Protein AF-A0A0U2W7B1-F1 (afdb_monomer_lite)

InterPro domains:
  IPR001107 Band 7 domain [PF01145] (30-100)

Structure (mmCIF, N/CA/C/O backbone):
data_AF-A0A0U2W7B1-F1
#
_entry.id   AF-A0A0U2W7B1-F1
#
loop_
_atom_site.group_PDB
_atom_site.id
_atom_site.type_symbol
_atom_site.label_atom_id
_atom_site.label_alt_id
_atom_site.label_comp_id
_atom_site.label_asym_id
_atom_site.label_entity_id
_atom_site.label_seq_id
_atom_site.pdbx_PDB_ins_code
_atom_site.Cartn_x
_atom_site.Cartn_y
_atom_site.Cartn_z
_atom_site.occupancy
_atom_site.B_iso_or_equiv
_atom_site.auth_seq_id
_atom_site.auth_comp_id
_atom_site.auth_asym_id
_atom_site.auth_atom_id
_atom_site.pdbx_PDB_model_num
ATOM 1 N N . MET A 1 1 ? 18.448 10.849 -42.638 1.00 59.66 1 MET A N 1
ATOM 2 C CA . MET A 1 1 ? 18.099 9.485 -42.186 1.00 59.66 1 MET A CA 1
ATOM 3 C C . MET A 1 1 ? 18.823 9.097 -40.895 1.00 59.66 1 MET A C 1
ATOM 5 O O . MET A 1 1 ? 18.160 8.634 -39.989 1.00 59.66 1 MET A O 1
ATOM 9 N N . VAL A 1 2 ? 20.130 9.359 -40.741 1.00 65.62 2 VAL A N 1
ATOM 10 C CA . VAL A 1 2 ? 20.890 9.006 -39.515 1.00 65.62 2 VAL A CA 1
ATOM 11 C C . VAL A 1 2 ? 20.566 9.834 -38.258 1.00 65.62 2 VAL A C 1
ATOM 13 O O . VAL A 1 2 ? 20.541 9.284 -37.163 1.00 65.62 2 VAL A O 1
ATOM 16 N N . LEU A 1 3 ? 20.277 11.137 -38.383 1.00 65.31 3 LEU A N 1
ATOM 17 C CA . LEU A 1 3 ? 20.032 12.002 -37.214 1.00 65.31 3 LEU A CA 1
ATOM 18 C C . LEU A 1 3 ? 18.723 11.656 -36.477 1.00 65.31 3 LEU A C 1
ATOM 20 O O . LEU A 1 3 ? 18.662 11.713 -35.254 1.00 65.31 3 LEU A O 1
ATOM 24 N N . THR A 1 4 ? 17.690 11.255 -37.222 1.00 75.50 4 THR A N 1
ATOM 25 C CA . THR A 1 4 ? 16.402 10.803 -36.678 1.00 75.50 4 THR A CA 1
ATOM 26 C C . THR A 1 4 ? 16.535 9.486 -35.919 1.00 75.50 4 THR A C 1
ATOM 28 O O . THR A 1 4 ? 15.951 9.348 -34.849 1.00 75.50 4 THR A O 1
ATOM 31 N N . GLU A 1 5 ? 17.343 8.541 -36.405 1.00 73.62 5 GLU A N 1
ATOM 32 C CA . GLU A 1 5 ? 17.581 7.265 -35.710 1.00 73.62 5 GLU A CA 1
ATOM 33 C C . GLU A 1 5 ? 18.376 7.465 -34.413 1.00 73.62 5 GLU A C 1
ATOM 35 O O . GLU A 1 5 ? 18.030 6.895 -33.378 1.00 73.62 5 GLU A O 1
ATOM 40 N N . LEU A 1 6 ? 19.374 8.359 -34.439 1.00 76.25 6 LEU A N 1
ATOM 41 C CA . LEU A 1 6 ? 20.191 8.694 -33.271 1.00 76.25 6 LEU A CA 1
ATOM 42 C C . LEU A 1 6 ? 19.371 9.341 -32.139 1.00 76.25 6 LEU A C 1
ATOM 44 O O . LEU A 1 6 ? 19.706 9.165 -30.972 1.00 76.25 6 LEU A O 1
ATOM 48 N N . LEU A 1 7 ? 18.296 10.069 -32.469 1.00 80.94 7 LEU A N 1
ATOM 49 C CA . LEU A 1 7 ? 17.397 10.689 -31.488 1.00 80.94 7 LEU A CA 1
ATOM 50 C C . LEU A 1 7 ? 16.265 9.749 -31.036 1.00 80.94 7 LEU A C 1
ATOM 52 O O . LEU A 1 7 ? 15.791 9.844 -29.906 1.00 80.94 7 LEU A O 1
ATOM 56 N N . THR A 1 8 ? 15.838 8.822 -31.896 1.00 85.81 8 THR A N 1
ATOM 57 C CA . THR A 1 8 ? 14.710 7.917 -31.615 1.00 85.81 8 THR A CA 1
ATOM 58 C C . THR A 1 8 ? 15.065 6.872 -30.556 1.00 85.81 8 THR A C 1
ATOM 60 O O . THR A 1 8 ? 14.282 6.639 -29.637 1.00 85.81 8 THR A O 1
ATOM 63 N N . ILE A 1 9 ? 16.263 6.282 -30.630 1.00 87.44 9 ILE A N 1
ATOM 64 C CA . ILE A 1 9 ? 16.735 5.282 -29.658 1.00 87.44 9 ILE A CA 1
ATOM 65 C C . ILE A 1 9 ? 16.742 5.826 -28.214 1.00 87.44 9 ILE A C 1
ATOM 67 O O . ILE A 1 9 ? 16.115 5.200 -27.355 1.00 87.44 9 ILE A O 1
ATOM 71 N N . PRO A 1 10 ? 17.372 6.976 -27.896 1.00 89.81 10 PRO A N 1
ATOM 72 C CA . PRO A 1 10 ? 17.370 7.496 -26.530 1.00 89.81 10 PRO A CA 1
ATOM 73 C C . PRO A 1 10 ? 15.970 7.902 -26.062 1.00 89.81 10 PRO A C 1
ATOM 75 O 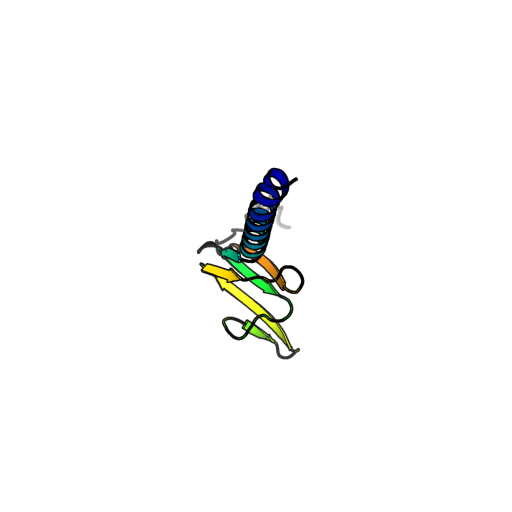O . PRO A 1 10 ? 15.648 7.689 -24.897 1.00 89.81 10 PRO A O 1
ATOM 78 N N . ILE A 1 11 ? 15.107 8.410 -26.950 1.00 92.50 11 ILE A N 1
ATOM 79 C CA . ILE A 1 11 ? 13.708 8.719 -26.612 1.00 92.50 11 ILE A CA 1
ATOM 80 C C . ILE A 1 11 ? 12.953 7.457 -26.181 1.00 92.50 11 ILE A C 1
ATOM 82 O O . ILE A 1 11 ? 12.261 7.479 -25.163 1.00 92.50 11 ILE A O 1
ATOM 86 N N . ILE A 1 12 ? 13.112 6.347 -26.907 1.00 92.56 12 ILE A N 1
ATOM 87 C CA . ILE A 1 12 ? 12.489 5.067 -26.547 1.00 92.56 12 ILE A CA 1
ATOM 88 C C . ILE A 1 12 ? 13.020 4.578 -25.198 1.00 92.56 12 ILE A C 1
ATOM 90 O O . ILE A 1 12 ? 12.232 4.191 -24.338 1.00 92.56 12 ILE A O 1
ATOM 94 N N . VAL A 1 13 ? 14.335 4.637 -24.977 1.00 93.12 13 VAL A N 1
ATOM 95 C CA . VAL A 1 13 ? 14.952 4.212 -23.710 1.00 93.12 13 VAL A CA 1
ATOM 96 C C . VAL A 1 13 ? 14.419 5.031 -22.533 1.00 93.12 13 VAL A C 1
ATOM 98 O O . VAL A 1 13 ? 14.024 4.459 -21.517 1.00 93.12 13 VAL A O 1
ATOM 101 N N . VAL A 1 14 ? 14.340 6.355 -22.676 1.00 94.38 14 VAL A N 1
ATOM 102 C CA . VAL A 1 14 ? 13.756 7.233 -21.652 1.00 94.38 14 VAL A CA 1
ATOM 103 C C . VAL A 1 14 ? 12.284 6.886 -21.421 1.00 94.38 14 VAL A C 1
ATOM 105 O O . VAL A 1 14 ? 11.866 6.759 -20.272 1.00 94.38 14 VAL A O 1
ATOM 108 N N . GLY A 1 15 ? 11.513 6.647 -22.486 1.00 94.50 15 GLY A N 1
ATOM 109 C CA . GLY A 1 15 ? 10.120 6.211 -22.384 1.00 94.50 15 GLY A CA 1
ATOM 110 C C . GLY A 1 15 ? 9.959 4.917 -21.580 1.00 94.50 15 GLY A C 1
ATOM 111 O O . GLY A 1 15 ? 9.121 4.848 -20.682 1.00 94.50 15 GLY A O 1
ATOM 112 N N . VAL A 1 16 ? 10.805 3.914 -21.829 1.00 94.38 16 VAL A N 1
ATOM 113 C CA . VAL A 1 16 ? 10.800 2.641 -21.086 1.00 94.38 16 VAL A CA 1
ATOM 114 C C . VAL A 1 16 ? 11.118 2.857 -19.605 1.00 94.38 16 VAL A C 1
ATOM 116 O O . VAL A 1 16 ? 10.429 2.306 -18.747 1.00 94.38 16 VAL A O 1
ATOM 119 N N . ILE A 1 17 ? 12.118 3.683 -19.286 1.00 93.94 17 ILE A N 1
ATOM 120 C CA . ILE A 1 17 ? 12.490 3.992 -17.897 1.00 93.94 17 ILE A CA 1
ATOM 121 C C . ILE A 1 17 ? 11.330 4.669 -17.161 1.00 93.94 17 ILE A C 1
ATOM 123 O O . ILE A 1 17 ? 11.026 4.299 -16.027 1.00 93.94 17 ILE A O 1
ATOM 127 N N . VAL A 1 18 ? 10.646 5.618 -17.806 1.00 93.88 18 VAL A N 1
ATOM 128 C CA . VAL A 1 18 ? 9.486 6.304 -17.219 1.00 93.88 18 VAL A CA 1
ATOM 129 C C . VAL A 1 18 ? 8.347 5.320 -16.951 1.00 93.88 18 VAL A C 1
ATOM 131 O O . VAL A 1 18 ? 7.788 5.318 -15.855 1.00 93.88 18 VAL A O 1
ATOM 134 N N . VAL A 1 19 ? 8.033 4.440 -17.906 1.00 92.31 19 VAL A N 1
ATOM 135 C CA . VAL A 1 19 ? 6.984 3.420 -17.737 1.00 92.31 19 VAL A CA 1
ATOM 136 C C . VAL A 1 19 ? 7.323 2.458 -16.598 1.00 92.31 19 VAL A C 1
ATOM 138 O O . VAL A 1 19 ? 6.459 2.155 -15.774 1.00 92.31 19 VAL A O 1
ATOM 141 N N . LEU A 1 20 ? 8.578 2.012 -16.500 1.00 89.88 20 LEU A N 1
ATOM 142 C CA . LEU A 1 20 ? 9.029 1.167 -15.393 1.00 89.88 20 LEU A CA 1
ATOM 143 C C . LEU A 1 20 ? 8.945 1.902 -14.050 1.00 89.88 20 LEU A C 1
ATOM 145 O O . LEU A 1 20 ? 8.452 1.330 -13.079 1.00 89.88 20 LEU A O 1
ATOM 149 N N . GLY A 1 21 ? 9.353 3.171 -13.996 1.00 88.56 21 GLY A N 1
ATOM 150 C CA . GLY A 1 21 ? 9.239 4.002 -12.797 1.00 88.56 21 GLY A CA 1
ATOM 151 C C . GLY A 1 21 ? 7.792 4.137 -12.318 1.00 88.56 21 GLY A C 1
ATOM 152 O O . GLY A 1 21 ? 7.499 3.884 -11.149 1.00 88.56 21 GLY A O 1
ATOM 153 N N . LEU A 1 22 ? 6.866 4.443 -13.232 1.00 87.44 22 LEU A N 1
ATOM 154 C CA . LEU A 1 22 ? 5.433 4.525 -12.932 1.00 87.44 22 LEU A CA 1
ATOM 155 C C . LEU A 1 22 ? 4.862 3.177 -12.473 1.00 87.44 22 LEU A C 1
ATOM 157 O O . LEU A 1 22 ? 4.092 3.129 -11.514 1.00 87.44 22 LEU A O 1
ATOM 161 N N . ALA A 1 23 ? 5.268 2.074 -13.104 1.00 85.38 23 ALA A N 1
ATOM 162 C CA . ALA A 1 23 ? 4.832 0.736 -12.717 1.00 85.38 23 ALA A CA 1
ATOM 163 C C . ALA A 1 23 ? 5.311 0.344 -11.309 1.00 85.38 23 ALA A C 1
ATOM 165 O O . ALA A 1 23 ? 4.569 -0.305 -10.570 1.00 85.38 23 ALA A O 1
ATOM 166 N N . PHE A 1 24 ? 6.527 0.737 -10.918 1.00 85.88 24 PHE A N 1
ATOM 167 C CA . PHE A 1 24 ? 7.036 0.517 -9.563 1.00 85.88 24 PHE A CA 1
ATOM 168 C C . PHE A 1 24 ? 6.330 1.399 -8.536 1.00 85.88 24 PHE A C 1
ATOM 170 O O . PHE A 1 24 ? 5.947 0.907 -7.472 1.00 85.88 24 PHE A O 1
ATOM 177 N N . TRP A 1 25 ? 6.104 2.673 -8.861 1.00 82.75 25 TRP A N 1
ATOM 178 C CA . TRP A 1 25 ? 5.449 3.598 -7.944 1.00 82.75 25 TRP A CA 1
ATOM 179 C C . TRP A 1 25 ? 3.985 3.225 -7.694 1.00 82.75 25 TRP A C 1
ATOM 181 O O . TRP A 1 25 ? 3.538 3.217 -6.551 1.00 82.75 25 TRP A O 1
ATOM 191 N N . ALA A 1 26 ? 3.261 2.800 -8.732 1.00 79.69 26 ALA A N 1
ATOM 192 C CA . ALA A 1 26 ? 1.880 2.337 -8.600 1.00 79.69 26 ALA A CA 1
ATOM 193 C C . ALA A 1 26 ? 1.733 1.115 -7.671 1.00 79.69 26 ALA A C 1
ATOM 195 O O . ALA A 1 26 ? 0.672 0.919 -7.076 1.00 79.69 26 ALA A O 1
ATOM 196 N N . ARG A 1 27 ? 2.786 0.299 -7.534 1.00 84.56 27 ARG A N 1
ATOM 197 C CA . ARG A 1 27 ? 2.781 -0.927 -6.723 1.00 84.56 27 ARG A CA 1
ATOM 198 C C . ARG A 1 27 ? 3.262 -0.723 -5.288 1.00 84.56 27 ARG A C 1
ATOM 200 O O . ARG A 1 27 ? 2.986 -1.569 -4.442 1.00 84.56 27 ARG A O 1
ATOM 207 N N . TYR A 1 28 ? 3.980 0.356 -4.979 1.00 85.25 28 TYR A N 1
ATOM 208 C CA . TYR A 1 28 ? 4.458 0.608 -3.619 1.00 85.25 28 TYR A CA 1
ATOM 209 C C . TYR A 1 28 ? 3.517 1.567 -2.889 1.00 85.25 28 TYR A C 1
ATOM 211 O O . TYR A 1 28 ? 3.431 2.745 -3.235 1.00 85.25 28 TYR A O 1
ATOM 219 N N . LYS A 1 29 ? 2.809 1.073 -1.867 1.00 84.94 29 LYS A N 1
ATOM 220 C CA . LYS A 1 29 ? 1.981 1.916 -0.997 1.00 84.94 29 LYS A CA 1
ATOM 221 C C . LYS A 1 29 ? 2.623 2.032 0.377 1.00 84.94 29 LYS A C 1
ATOM 223 O O . LYS A 1 29 ? 3.033 1.035 0.977 1.00 84.94 29 LYS A O 1
ATOM 228 N N . THR A 1 30 ? 2.678 3.264 0.861 1.00 86.62 30 THR A N 1
ATOM 229 C CA . THR A 1 30 ? 3.137 3.605 2.206 1.00 86.62 30 THR A CA 1
ATOM 230 C C . THR A 1 30 ? 1.922 3.853 3.091 1.00 86.62 30 THR A C 1
ATOM 232 O O . THR A 1 30 ? 0.961 4.475 2.652 1.00 86.62 30 THR A O 1
ATOM 235 N N . VAL A 1 31 ? 1.977 3.336 4.313 1.00 87.06 31 VAL A N 1
ATOM 236 C CA . VAL A 1 31 ? 0.950 3.405 5.351 1.00 87.06 31 VAL A CA 1
ATOM 237 C C . VAL A 1 31 ? 1.485 4.256 6.494 1.00 87.06 31 VAL A C 1
ATOM 239 O O . VAL A 1 31 ? 2.610 4.031 6.961 1.00 87.06 31 VAL A O 1
ATOM 242 N N . SER A 1 32 ? 0.678 5.205 6.948 1.00 86.38 32 SER A N 1
ATOM 243 C CA . SER A 1 32 ? 0.990 6.068 8.084 1.00 86.38 32 SER A CA 1
ATOM 244 C C . SER A 1 32 ? 1.059 5.258 9.394 1.00 86.38 32 SER A C 1
ATOM 246 O O . SER A 1 32 ? 0.468 4.181 9.487 1.00 86.38 32 SER A O 1
ATOM 248 N N . PRO A 1 33 ? 1.803 5.702 10.423 1.00 86.00 33 PRO A N 1
ATOM 249 C CA . PRO A 1 33 ? 1.887 4.990 11.707 1.00 86.00 33 PRO A CA 1
ATOM 250 C C . PRO A 1 33 ? 0.554 4.850 12.460 1.00 86.00 33 PRO A C 1
ATOM 252 O O . PRO A 1 33 ? 0.382 3.912 13.235 1.00 86.00 33 PRO A O 1
ATOM 255 N N . ASP A 1 34 ? -0.366 5.779 12.231 1.00 88.94 34 ASP A N 1
ATOM 256 C CA . ASP A 1 34 ? -1.718 5.886 12.784 1.00 88.94 34 ASP A CA 1
ATOM 257 C C . ASP A 1 34 ? -2.789 5.214 11.909 1.00 88.94 34 ASP A C 1
ATOM 259 O O . ASP A 1 34 ? -3.972 5.219 12.249 1.00 88.94 34 ASP A O 1
ATOM 263 N N . GLU A 1 35 ? -2.381 4.582 10.809 1.00 87.75 35 GLU A N 1
ATOM 264 C CA . GLU A 1 35 ? -3.245 3.822 9.917 1.00 87.75 35 GLU A CA 1
ATOM 265 C C . GLU A 1 35 ? -2.750 2.374 9.809 1.00 87.75 35 GLU A C 1
ATOM 267 O O . GLU A 1 35 ? -1.556 2.059 9.869 1.00 87.75 35 GLU A O 1
ATOM 272 N N . ALA A 1 36 ? -3.690 1.456 9.641 1.00 90.38 36 ALA A N 1
ATOM 273 C CA . ALA A 1 36 ? -3.421 0.080 9.277 1.00 90.38 36 ALA A CA 1
ATOM 274 C C . ALA A 1 36 ? -3.951 -0.175 7.873 1.00 90.38 36 ALA A C 1
ATOM 276 O O . ALA A 1 36 ? -5.077 0.174 7.537 1.00 90.38 36 ALA A O 1
ATOM 277 N N . MET A 1 37 ? -3.142 -0.831 7.056 1.00 90.94 37 MET A N 1
ATOM 278 C CA . MET A 1 37 ? -3.547 -1.309 5.748 1.00 90.94 37 MET A CA 1
ATOM 279 C C . MET A 1 37 ? -3.833 -2.803 5.829 1.00 90.94 37 MET A C 1
ATOM 281 O O . MET A 1 37 ? -2.940 -3.613 6.106 1.00 90.94 37 MET A O 1
ATOM 285 N N . ILE A 1 38 ? -5.085 -3.156 5.569 1.00 90.62 38 ILE A N 1
ATOM 286 C CA . ILE A 1 38 ? -5.552 -4.525 5.414 1.00 90.62 38 ILE A CA 1
ATOM 287 C C . ILE A 1 38 ? -5.379 -4.890 3.945 1.00 90.62 38 ILE A C 1
ATOM 289 O O . ILE A 1 38 ? -6.022 -4.326 3.066 1.00 90.62 38 ILE A O 1
ATOM 293 N N . VAL A 1 39 ? -4.481 -5.830 3.674 1.00 89.56 39 VAL A N 1
ATOM 294 C CA . VAL A 1 39 ? -4.270 -6.377 2.337 1.00 89.56 39 VAL A CA 1
ATOM 295 C C . VAL A 1 39 ? -4.927 -7.748 2.268 1.00 89.56 39 VAL A C 1
ATOM 297 O O . VAL A 1 39 ? -4.640 -8.633 3.076 1.00 89.56 39 VAL A O 1
ATOM 300 N N . THR A 1 40 ? -5.797 -7.935 1.286 1.00 87.44 40 THR A N 1
ATOM 301 C CA . THR A 1 40 ? -6.476 -9.199 0.989 1.00 87.44 40 THR A CA 1
ATOM 302 C C . THR A 1 40 ? -6.113 -9.662 -0.422 1.00 87.44 40 THR A C 1
ATOM 304 O O . THR A 1 40 ? -5.597 -8.883 -1.223 1.00 87.44 40 THR A O 1
ATOM 307 N N . GLY A 1 41 ? -6.335 -10.942 -0.731 1.00 86.12 41 GLY A N 1
ATOM 308 C CA . GLY A 1 41 ? -6.136 -11.495 -2.074 1.00 86.12 41 GLY A CA 1
ATOM 309 C C . GLY A 1 41 ? -5.192 -12.694 -2.118 1.00 86.12 41 GLY A C 1
ATOM 310 O O . GLY A 1 41 ? -5.092 -13.466 -1.168 1.00 86.12 41 GLY A O 1
ATOM 311 N N . SER A 1 42 ? -4.513 -12.876 -3.248 1.00 79.69 42 SER A N 1
ATOM 312 C CA . SER A 1 42 ? -3.551 -13.969 -3.447 1.00 79.69 42 SER A CA 1
ATOM 313 C C . SER A 1 42 ? -2.104 -13.471 -3.309 1.00 79.69 42 SER A C 1
ATOM 315 O O . SER A 1 42 ? -1.826 -12.278 -3.427 1.00 79.69 42 SER A O 1
ATOM 317 N N . PHE A 1 43 ? -1.154 -14.376 -3.043 1.00 79.56 43 PHE A N 1
ATOM 318 C CA . PHE A 1 43 ? 0.287 -14.057 -2.957 1.00 79.56 43 PHE A CA 1
ATOM 319 C C . PHE A 1 43 ? 0.696 -13.044 -1.861 1.00 79.56 43 PHE A C 1
ATOM 321 O O . PHE A 1 43 ? 1.608 -12.243 -2.050 1.00 79.56 43 PHE A O 1
ATOM 328 N N . LEU A 1 44 ? 0.075 -13.084 -0.676 1.00 75.81 44 LEU A N 1
ATOM 329 C CA . LEU A 1 44 ? 0.410 -12.164 0.431 1.00 75.81 44 LEU A CA 1
ATOM 330 C C . LEU A 1 44 ? 1.791 -12.408 1.084 1.00 75.81 44 LEU A C 1
ATOM 332 O O . LEU A 1 44 ? 2.264 -11.574 1.862 1.00 75.81 44 LEU A O 1
ATOM 336 N N . GLY A 1 45 ? 2.461 -13.514 0.743 1.00 76.56 45 GLY A N 1
ATOM 337 C CA . GLY A 1 45 ? 3.722 -13.947 1.351 1.00 76.56 45 GLY A CA 1
ATOM 338 C C . GLY A 1 45 ? 3.507 -14.663 2.689 1.00 76.56 45 GLY A C 1
ATOM 339 O O . GLY A 1 45 ? 2.451 -15.252 2.909 1.00 76.56 45 GLY A O 1
ATOM 340 N N . SER A 1 46 ? 4.514 -14.631 3.569 1.00 72.31 46 SER A N 1
ATOM 341 C CA . SER A 1 46 ? 4.471 -15.265 4.902 1.00 72.31 46 SER A CA 1
ATOM 342 C C . SER A 1 46 ? 4.447 -14.273 6.071 1.00 72.31 46 SER A C 1
ATOM 344 O O . SER A 1 46 ? 3.959 -14.595 7.149 1.00 72.31 46 SER A O 1
ATOM 346 N N . LYS A 1 47 ? 4.967 -13.053 5.887 1.00 75.94 47 LYS A N 1
ATOM 347 C CA . LYS A 1 47 ? 5.142 -12.082 6.976 1.00 75.94 47 LYS A CA 1
ATOM 348 C C . LYS A 1 47 ? 3.870 -11.263 7.213 1.00 75.94 47 LYS A C 1
ATOM 350 O O . LYS A 1 47 ? 3.369 -10.632 6.282 1.00 75.94 47 LYS A O 1
ATOM 355 N N . ASN A 1 48 ? 3.417 -11.215 8.468 1.00 78.75 48 ASN A N 1
ATOM 356 C CA . ASN A 1 48 ? 2.205 -10.512 8.919 1.00 78.75 48 ASN A CA 1
ATOM 357 C C . ASN A 1 48 ? 0.914 -10.984 8.226 1.00 78.75 48 ASN A C 1
ATOM 359 O O . ASN A 1 48 ? -0.020 -10.197 8.073 1.00 78.75 48 ASN A O 1
ATOM 363 N N . VAL A 1 49 ? 0.880 -12.245 7.782 1.00 85.00 49 VAL A N 1
ATOM 364 C CA . VAL A 1 49 ? -0.294 -12.865 7.162 1.00 85.00 49 VAL A CA 1
ATOM 365 C C . VAL A 1 49 ? -0.990 -13.740 8.194 1.00 85.00 49 VAL A C 1
ATOM 367 O O . VAL A 1 49 ? -0.412 -14.697 8.702 1.00 85.00 49 VAL A O 1
ATOM 370 N N . LEU A 1 50 ? -2.239 -13.411 8.481 1.00 84.44 50 LEU A N 1
ATOM 371 C CA . LEU A 1 50 ? -3.164 -14.232 9.241 1.00 84.44 50 LEU A CA 1
ATOM 372 C C . LEU A 1 50 ? -3.841 -15.191 8.265 1.00 84.44 50 LEU A C 1
ATOM 374 O O . LEU A 1 50 ? -4.340 -14.765 7.222 1.00 84.44 50 LEU A O 1
ATOM 378 N N . THR A 1 51 ? -3.812 -16.481 8.588 1.00 85.56 51 THR A N 1
ATOM 379 C CA . THR A 1 51 ? -4.532 -17.513 7.838 1.00 85.56 51 THR A CA 1
ATOM 380 C C . THR A 1 51 ? -5.610 -18.075 8.744 1.00 85.56 51 THR A C 1
ATOM 382 O O . THR A 1 51 ? -5.306 -18.528 9.842 1.00 85.56 51 THR A O 1
ATOM 385 N N . ASP A 1 52 ? -6.851 -17.992 8.289 1.00 85.88 52 ASP A N 1
ATOM 386 C CA . ASP A 1 52 ? -7.998 -18.605 8.947 1.00 85.88 52 ASP A CA 1
ATOM 387 C C . ASP A 1 52 ? -8.070 -20.104 8.608 1.00 85.88 52 ASP A C 1
ATOM 389 O O . ASP A 1 52 ? -7.512 -20.543 7.599 1.00 85.88 52 ASP A O 1
ATOM 393 N N . ASP A 1 53 ? -8.799 -20.878 9.407 1.00 81.62 53 ASP A N 1
ATOM 394 C CA . ASP A 1 53 ? -8.936 -22.336 9.257 1.00 81.62 53 ASP A CA 1
ATOM 395 C C . ASP A 1 53 ? -9.633 -22.711 7.932 1.00 81.62 53 ASP A C 1
ATOM 397 O O . ASP A 1 53 ? -9.375 -23.743 7.319 1.00 81.62 53 ASP A O 1
ATOM 401 N N . SER A 1 54 ? -10.437 -21.783 7.401 1.00 82.44 54 SER A N 1
ATOM 402 C CA . SER A 1 54 ? -11.038 -21.857 6.060 1.00 82.44 54 SER A CA 1
ATOM 403 C C . SER A 1 54 ? -10.064 -21.519 4.913 1.00 82.44 54 SER A C 1
ATOM 405 O O . SER A 1 54 ? -10.482 -21.351 3.768 1.00 82.44 54 SER A O 1
ATOM 407 N N . GLY A 1 55 ? -8.769 -21.339 5.195 1.00 80.88 55 GLY A N 1
ATOM 408 C CA . GLY A 1 55 ? -7.730 -21.021 4.208 1.00 80.88 55 GLY A CA 1
ATOM 409 C C . GLY A 1 55 ? -7.720 -19.568 3.717 1.00 80.88 55 GLY A C 1
ATOM 410 O O . GLY A 1 55 ? -6.974 -19.234 2.791 1.00 80.88 55 GLY A O 1
ATOM 411 N N . ARG A 1 56 ? -8.522 -18.681 4.321 1.00 83.31 56 ARG A N 1
ATOM 412 C CA . ARG A 1 56 ? -8.561 -17.250 3.978 1.00 83.31 56 ARG A CA 1
ATOM 413 C C . ARG A 1 56 ? -7.319 -16.566 4.530 1.00 83.31 56 ARG A C 1
ATOM 415 O O . ARG A 1 56 ? -6.977 -16.756 5.692 1.00 83.31 56 ARG A O 1
ATOM 422 N N . LYS A 1 57 ? -6.650 -15.765 3.701 1.00 86.88 57 LYS A N 1
ATOM 423 C CA . LYS A 1 57 ? -5.410 -15.074 4.068 1.00 86.88 57 LYS A CA 1
ATOM 424 C C . LYS A 1 57 ? -5.620 -13.572 4.068 1.00 86.88 57 LYS A C 1
ATOM 426 O O . LYS A 1 57 ? -6.097 -13.012 3.084 1.00 86.88 57 LYS A O 1
ATOM 431 N N . ILE A 1 58 ? -5.229 -12.932 5.160 1.00 88.81 58 ILE A N 1
ATOM 432 C CA . ILE A 1 58 ? -5.310 -11.484 5.337 1.00 88.81 58 ILE A CA 1
ATOM 433 C C . ILE A 1 58 ? -3.963 -11.011 5.859 1.00 88.81 58 ILE A C 1
ATOM 435 O O . ILE A 1 58 ? -3.430 -11.578 6.807 1.00 88.81 58 ILE A O 1
ATOM 439 N N . LYS A 1 59 ? -3.393 -9.977 5.252 1.00 89.50 59 LYS A N 1
ATOM 440 C CA . LYS A 1 59 ? -2.153 -9.361 5.718 1.00 89.50 59 LYS A CA 1
ATOM 441 C C . LYS A 1 59 ? -2.461 -8.006 6.317 1.00 89.50 59 LYS A C 1
ATOM 443 O O . LYS A 1 59 ? -3.133 -7.202 5.685 1.00 89.50 59 LYS A O 1
ATOM 448 N N . ILE A 1 60 ? -1.930 -7.737 7.501 1.00 89.38 60 ILE A N 1
ATOM 449 C CA . ILE A 1 60 ? -2.121 -6.454 8.181 1.00 89.38 60 ILE A CA 1
ATOM 450 C C . ILE A 1 60 ? -0.767 -5.755 8.273 1.00 89.38 60 ILE A C 1
ATOM 452 O O . ILE A 1 60 ? 0.207 -6.315 8.780 1.00 89.38 60 ILE A O 1
ATOM 456 N N . VAL A 1 61 ? -0.691 -4.531 7.756 1.00 89.25 61 VAL A N 1
ATOM 457 C CA . VAL A 1 61 ? 0.516 -3.696 7.789 1.00 89.25 61 VAL A CA 1
ATOM 458 C C . VAL A 1 61 ? 0.189 -2.409 8.535 1.00 89.25 61 VAL A C 1
ATOM 460 O O . VAL A 1 61 ? -0.669 -1.654 8.100 1.00 89.25 61 VAL A O 1
ATOM 463 N N . ARG A 1 62 ? 0.879 -2.157 9.649 1.00 88.44 62 ARG A N 1
ATOM 464 C CA . ARG A 1 62 ? 0.768 -0.927 10.452 1.00 88.44 62 ARG A CA 1
ATOM 465 C C . ARG A 1 62 ? 2.083 -0.151 10.369 1.00 88.44 62 ARG A C 1
ATOM 467 O O . ARG A 1 62 ? 3.127 -0.772 10.565 1.00 88.44 62 ARG A O 1
ATOM 474 N N . GLY A 1 63 ? 2.036 1.148 10.060 1.00 78.25 63 GLY A N 1
ATOM 475 C CA . GLY A 1 63 ? 3.205 2.043 10.040 1.00 78.25 63 GLY A CA 1
ATOM 476 C C . GLY A 1 63 ? 4.408 1.549 9.227 1.00 78.25 63 GLY A C 1
ATOM 477 O O . GLY A 1 63 ? 5.397 1.082 9.791 1.00 78.25 63 GLY A O 1
ATOM 478 N N . GLY A 1 64 ? 4.350 1.663 7.898 1.00 84.81 64 GLY A N 1
ATOM 479 C CA . GLY A 1 64 ? 5.426 1.222 7.005 1.00 84.81 64 GLY A CA 1
ATOM 480 C C . GLY A 1 64 ? 5.002 1.165 5.539 1.00 84.81 64 GLY A C 1
ATOM 481 O O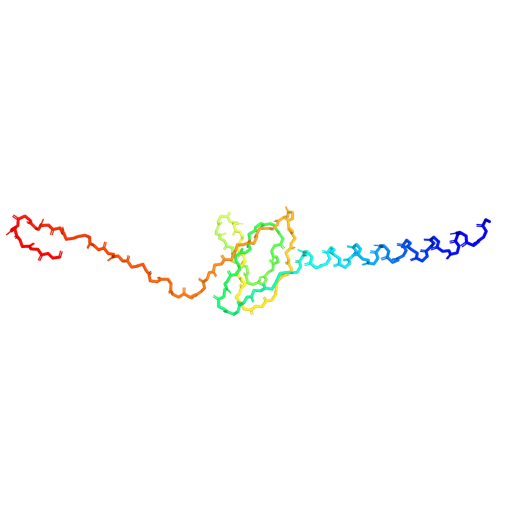 . GLY A 1 64 ? 3.950 1.664 5.173 1.00 84.81 64 GLY A O 1
ATOM 482 N N . GLY A 1 65 ? 5.805 0.545 4.676 1.00 83.00 65 GLY A N 1
ATOM 483 C CA . GLY A 1 65 ? 5.451 0.328 3.269 1.00 83.00 65 GLY A CA 1
ATOM 484 C C . GLY A 1 65 ? 5.204 -1.143 2.956 1.00 83.00 65 GLY A C 1
ATOM 485 O O . GLY A 1 65 ? 5.881 -2.021 3.493 1.00 83.00 65 GLY A O 1
ATOM 486 N N . SER A 1 66 ? 4.253 -1.425 2.067 1.00 85.56 66 SER A N 1
ATOM 487 C CA . SER A 1 66 ? 4.112 -2.752 1.467 1.00 85.56 66 SER A CA 1
ATOM 488 C C . SER A 1 66 ? 3.946 -2.632 -0.035 1.00 85.56 66 SER A C 1
ATOM 490 O O . SER A 1 66 ? 3.211 -1.792 -0.551 1.00 85.56 66 SER A O 1
ATOM 492 N N . PHE A 1 67 ? 4.616 -3.539 -0.733 1.00 87.31 67 PHE A N 1
ATOM 493 C CA . PHE A 1 67 ? 4.386 -3.752 -2.148 1.00 87.31 67 PHE A CA 1
ATOM 494 C C . PHE A 1 67 ? 3.060 -4.490 -2.326 1.00 87.31 67 PHE A C 1
ATOM 496 O O . PHE A 1 67 ? 2.844 -5.523 -1.684 1.00 87.31 67 PHE A O 1
ATOM 503 N N . ILE A 1 68 ? 2.178 -3.936 -3.153 1.00 85.19 68 ILE A N 1
ATOM 504 C CA . ILE A 1 68 ? 0.854 -4.474 -3.454 1.00 85.19 68 ILE A CA 1
ATOM 505 C C . ILE A 1 68 ? 0.753 -4.647 -4.960 1.00 85.19 68 ILE A C 1
ATOM 507 O O . ILE A 1 68 ? 1.070 -3.749 -5.741 1.00 85.19 68 ILE A O 1
ATOM 511 N N . LEU A 1 69 ? 0.294 -5.821 -5.367 1.00 86.75 69 LEU A N 1
ATOM 512 C CA . LEU A 1 69 ? -0.011 -6.127 -6.753 1.00 86.75 69 LEU A CA 1
ATOM 513 C C . LEU A 1 69 ? -1.493 -5.821 -7.011 1.00 86.75 69 LEU A C 1
ATOM 515 O O . LEU A 1 69 ? -2.329 -6.657 -6.674 1.00 86.75 69 LEU A O 1
ATOM 519 N N . PRO A 1 70 ? -1.842 -4.681 -7.638 1.00 77.69 70 PRO A N 1
ATOM 520 C CA . PRO A 1 70 ? -3.224 -4.184 -7.698 1.00 77.69 70 PRO A CA 1
ATOM 521 C C . PRO A 1 70 ? -4.223 -5.118 -8.403 1.00 77.69 70 PRO A C 1
ATOM 523 O O . PRO A 1 70 ? -5.424 -4.956 -8.239 1.00 77.69 70 PRO A O 1
ATOM 526 N N . VAL A 1 71 ? -3.751 -6.092 -9.187 1.00 83.94 71 VAL A N 1
ATOM 527 C CA . VAL A 1 71 ? -4.607 -7.060 -9.902 1.00 83.94 71 VAL A CA 1
ATOM 528 C C . VAL A 1 71 ? -4.985 -8.263 -9.028 1.00 83.94 71 VAL A C 1
ATOM 530 O O . VAL A 1 71 ? -6.047 -8.846 -9.209 1.00 83.94 71 VAL A O 1
ATOM 533 N N . PHE A 1 72 ? -4.132 -8.645 -8.075 1.00 85.06 72 PHE A N 1
ATOM 534 C CA . PHE A 1 72 ? -4.316 -9.853 -7.254 1.00 85.06 72 PHE A CA 1
ATOM 535 C C . PHE A 1 72 ? -4.529 -9.551 -5.773 1.00 85.06 72 PHE A C 1
ATOM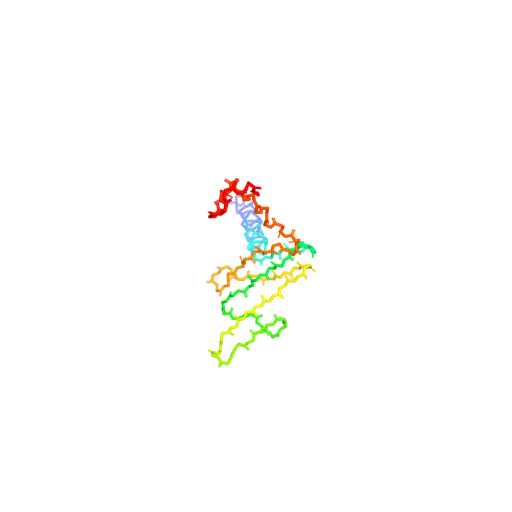 537 O O . PHE A 1 72 ? -4.822 -10.467 -5.000 1.00 85.06 72 PHE A O 1
ATOM 544 N N . GLN A 1 73 ? -4.317 -8.298 -5.374 1.00 88.38 73 GLN A N 1
ATOM 545 C CA . GLN A 1 73 ? -4.327 -7.848 -3.995 1.00 88.38 73 GLN A CA 1
ATOM 546 C C . GLN A 1 73 ? -5.138 -6.565 -3.877 1.00 88.38 73 GLN A C 1
ATOM 548 O O . GLN A 1 73 ? -4.929 -5.619 -4.636 1.00 88.38 73 GLN A O 1
ATOM 553 N N . GLN A 1 74 ? -6.024 -6.529 -2.890 1.00 87.12 74 GLN A N 1
ATOM 554 C CA . GLN A 1 74 ? -6.798 -5.350 -2.531 1.00 87.12 74 GLN A CA 1
ATOM 555 C C . GLN A 1 74 ? -6.261 -4.798 -1.215 1.00 87.12 74 GLN A C 1
ATOM 557 O O . GLN A 1 74 ? -5.991 -5.565 -0.295 1.00 87.12 74 GLN A O 1
ATOM 562 N N . ALA A 1 75 ? -6.076 -3.482 -1.142 1.00 87.75 75 ALA A N 1
ATOM 563 C CA . ALA A 1 75 ? -5.594 -2.793 0.045 1.00 87.75 75 ALA A CA 1
ATOM 564 C C . ALA A 1 75 ? -6.667 -1.828 0.549 1.00 87.75 75 ALA A C 1
ATOM 566 O O . ALA A 1 75 ? -7.125 -0.968 -0.201 1.00 87.75 75 ALA A O 1
ATOM 567 N N . GLU A 1 76 ? -7.043 -1.980 1.811 1.00 89.50 76 GLU A N 1
ATOM 568 C CA . GLU A 1 76 ? -8.001 -1.129 2.506 1.00 89.50 76 GLU A CA 1
ATOM 569 C C . GLU A 1 76 ? -7.311 -0.467 3.697 1.00 89.50 76 GLU A C 1
ATOM 571 O O . GLU A 1 76 ? -6.600 -1.128 4.453 1.00 89.50 76 GLU A O 1
ATOM 576 N N . PHE A 1 77 ? -7.481 0.845 3.837 1.00 89.06 77 PHE A N 1
ATOM 577 C CA . PHE A 1 77 ? -6.882 1.619 4.919 1.00 89.06 77 PHE A CA 1
ATOM 578 C C . PHE A 1 77 ? -7.909 1.814 6.025 1.00 89.06 77 PHE A C 1
ATOM 580 O O . PHE A 1 77 ? -9.041 2.218 5.771 1.00 89.06 77 PHE A O 1
ATOM 587 N N . VAL A 1 78 ? -7.496 1.528 7.251 1.00 88.75 78 VAL A N 1
ATOM 588 C CA . VAL A 1 78 ? -8.305 1.662 8.455 1.00 88.75 78 VAL A CA 1
ATOM 589 C C . VAL A 1 78 ? -7.532 2.521 9.441 1.00 88.75 78 VAL A C 1
ATOM 591 O O . VAL A 1 78 ? -6.367 2.246 9.732 1.00 88.75 78 VAL A O 1
ATOM 594 N N . SER A 1 79 ? -8.173 3.562 9.965 1.00 86.62 79 SER A N 1
ATOM 595 C CA . SER A 1 79 ? -7.565 4.388 11.004 1.00 86.62 79 SER A CA 1
ATOM 596 C C . SER A 1 79 ? -7.423 3.586 12.299 1.00 86.62 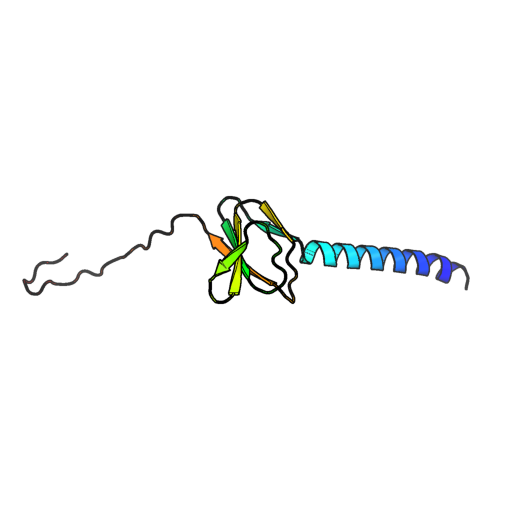79 SER A C 1
ATOM 598 O O . SER A 1 79 ? -8.355 2.907 12.728 1.00 86.62 79 SER A O 1
ATOM 600 N N . LEU A 1 80 ? -6.250 3.667 12.926 1.00 86.06 80 LEU A N 1
ATOM 601 C CA . LEU A 1 80 ? -6.015 3.156 14.279 1.00 86.06 80 LEU A CA 1
ATOM 602 C C . LEU A 1 80 ? -6.356 4.197 15.350 1.00 86.06 80 LEU A C 1
ATOM 604 O O . LEU A 1 80 ? -6.222 3.920 16.544 1.00 86.06 80 LEU A O 1
ATOM 608 N N . LEU A 1 81 ? -6.775 5.396 14.942 1.00 85.38 81 LEU A N 1
ATOM 609 C CA . LEU A 1 81 ? -7.242 6.415 15.861 1.00 85.38 81 LEU A CA 1
ATOM 610 C C . LEU A 1 81 ? -8.599 6.002 16.440 1.00 85.38 81 LEU A C 1
ATOM 612 O O . LEU A 1 81 ? -9.431 5.391 15.768 1.00 85.38 81 LEU A O 1
ATOM 616 N N . SER A 1 82 ? -8.839 6.331 17.706 1.00 75.25 82 SER A N 1
ATOM 617 C CA . SER A 1 82 ? -10.116 6.028 18.338 1.00 75.25 82 SER A CA 1
ATOM 618 C C . SER A 1 82 ? -11.222 6.905 17.748 1.00 75.25 82 SER A C 1
ATOM 620 O O . SER A 1 82 ? -11.311 8.102 18.020 1.00 75.25 82 SER A O 1
ATOM 622 N N . HIS A 1 83 ? -12.103 6.303 16.951 1.00 69.25 83 HIS A N 1
ATOM 623 C CA . HIS A 1 83 ? -13.366 6.931 16.591 1.00 69.25 83 HIS A CA 1
ATOM 624 C C . HIS A 1 83 ? -14.320 6.850 17.783 1.00 69.25 83 HIS A C 1
ATOM 626 O O . HIS A 1 83 ? -14.744 5.768 18.190 1.00 69.25 83 HIS A O 1
ATOM 632 N N . LYS A 1 84 ? -14.643 8.009 18.363 1.00 69.81 84 LYS A N 1
ATOM 633 C CA . LYS A 1 84 ? -15.753 8.127 19.304 1.00 69.81 84 LYS A CA 1
ATOM 634 C C . LYS A 1 84 ? -17.035 8.162 18.483 1.00 69.81 84 LYS A C 1
ATOM 636 O O . LYS A 1 84 ? -17.200 9.028 17.630 1.00 69.81 84 LYS A O 1
ATOM 641 N N . LEU A 1 85 ? -17.911 7.191 18.705 1.00 76.50 85 LEU A N 1
ATOM 642 C CA . LEU A 1 85 ? -19.290 7.296 18.253 1.00 76.50 85 LEU A CA 1
ATO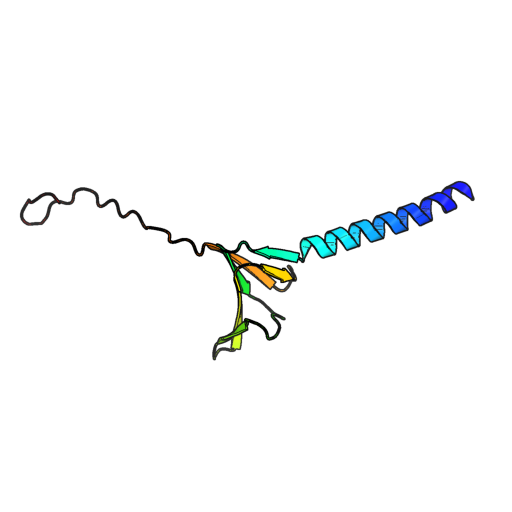M 643 C C . LEU A 1 85 ? -19.973 8.284 19.196 1.00 76.50 85 LEU A C 1
ATOM 645 O O . LEU A 1 85 ? -20.301 7.927 20.327 1.00 76.50 85 LEU A O 1
ATOM 649 N N . ASP A 1 86 ? -20.124 9.530 18.752 1.00 71.31 86 ASP A N 1
ATOM 650 C CA . ASP A 1 86 ? -20.916 10.521 19.471 1.00 71.31 86 ASP A CA 1
ATOM 651 C C . ASP A 1 86 ? -22.389 10.125 19.346 1.00 71.31 86 ASP A C 1
ATOM 653 O O . ASP A 1 86 ? -23.071 10.412 18.362 1.00 71.31 86 ASP A O 1
ATOM 657 N N . VAL A 1 87 ? -22.871 9.377 20.337 1.00 75.19 87 VAL A N 1
ATOM 658 C CA . VAL A 1 87 ? -24.283 9.026 20.455 1.00 75.19 87 VAL A CA 1
ATOM 659 C C . VAL A 1 87 ? -24.993 10.225 21.073 1.00 75.19 87 VAL A C 1
ATOM 661 O O . VAL A 1 87 ? -25.098 10.343 22.290 1.00 75.19 87 VAL A O 1
ATOM 664 N N . SER A 1 88 ? -25.462 11.142 20.230 1.00 72.81 88 SER A N 1
ATOM 665 C CA . SER A 1 88 ? -26.455 12.130 20.647 1.00 72.81 88 SER A CA 1
ATOM 666 C C . SER A 1 88 ? -27.799 11.421 20.768 1.00 72.81 88 SER A C 1
ATOM 668 O O . SER A 1 88 ? -28.484 11.199 19.770 1.00 72.81 88 SER A O 1
ATOM 670 N N . THR A 1 89 ? -28.162 11.009 21.980 1.00 77.38 89 THR A N 1
ATOM 671 C CA . THR A 1 89 ? -29.534 10.586 22.256 1.00 77.38 89 THR A CA 1
ATOM 672 C C . THR A 1 89 ? -30.437 11.816 22.163 1.00 77.38 89 THR A C 1
ATOM 674 O O . THR A 1 89 ? -30.174 12.796 22.862 1.00 77.38 89 THR A O 1
ATOM 677 N N . PRO A 1 90 ? -31.467 11.825 21.297 1.00 72.50 90 PRO A N 1
ATOM 678 C CA . PRO A 1 90 ? -32.526 12.817 21.426 1.00 72.50 90 PRO A CA 1
ATOM 679 C C . PRO A 1 90 ? -33.209 12.623 22.786 1.00 72.50 90 PRO A C 1
ATOM 681 O O . PRO A 1 90 ? -33.279 11.488 23.261 1.00 72.50 90 PRO A O 1
ATOM 684 N N . GLU A 1 91 ? -33.704 13.705 23.392 1.00 70.44 91 GLU A N 1
ATOM 685 C CA . GLU A 1 91 ? -34.466 13.634 24.645 1.00 70.44 91 GLU A CA 1
ATOM 686 C C . GLU A 1 91 ? -35.652 12.679 24.447 1.00 70.44 91 GLU A C 1
ATOM 688 O O . GLU A 1 91 ? -36.600 12.972 23.711 1.00 70.44 91 GLU A O 1
ATOM 693 N N . VAL A 1 92 ? -35.568 11.495 25.053 1.00 68.19 92 VAL A N 1
ATOM 694 C CA . VAL A 1 92 ? -36.634 10.493 25.025 1.00 68.19 92 VAL A CA 1
ATOM 695 C C . VAL A 1 92 ? -37.337 10.517 26.370 1.00 68.19 92 VAL A C 1
ATOM 697 O O . VAL A 1 92 ? -36.720 10.360 27.422 1.00 68.19 92 VAL A O 1
ATOM 700 N N . TYR A 1 93 ? -38.653 10.720 26.347 1.00 69.50 93 TYR A N 1
ATOM 701 C CA . TYR A 1 93 ? -39.453 10.613 27.558 1.00 69.50 93 TYR A CA 1
ATOM 702 C C . TYR A 1 93 ? -39.503 9.147 27.987 1.00 69.50 93 TYR A C 1
ATOM 704 O O . TYR A 1 93 ? -39.921 8.275 27.227 1.00 69.50 93 TYR A O 1
ATOM 712 N N . THR A 1 94 ? -39.065 8.878 29.214 1.00 77.81 94 THR A N 1
ATOM 713 C CA . THR A 1 94 ? -39.298 7.585 29.867 1.00 77.81 94 THR A CA 1
ATOM 714 C C . THR A 1 94 ? -40.802 7.348 30.032 1.00 77.81 94 THR A C 1
ATOM 716 O O . THR A 1 94 ? -41.576 8.300 30.126 1.00 77.81 94 THR A O 1
ATOM 719 N N . GLU A 1 95 ? -41.239 6.092 30.146 1.00 70.44 95 GLU A N 1
ATOM 720 C CA . GLU A 1 95 ? -42.642 5.751 30.465 1.00 70.44 95 GLU A CA 1
ATOM 721 C C . GLU A 1 95 ? -43.128 6.409 31.778 1.00 70.44 95 GLU A C 1
ATOM 723 O O . GLU A 1 95 ? -44.325 6.558 32.010 1.00 70.44 95 GLU A O 1
ATOM 728 N N . GLN A 1 96 ? -42.199 6.847 32.638 1.00 73.25 96 GLN A N 1
ATOM 729 C CA . GLN A 1 96 ? -42.469 7.619 33.854 1.00 73.25 96 GLN A CA 1
ATOM 730 C C . GLN A 1 96 ? -42.487 9.152 33.657 1.00 73.25 96 GLN A C 1
ATOM 732 O O . GLN A 1 96 ? -42.594 9.884 34.639 1.00 73.25 96 GLN A O 1
ATOM 737 N N . GLY A 1 97 ? -42.396 9.660 32.424 1.00 66.12 97 GLY A N 1
ATOM 738 C CA . GLY A 1 97 ? -42.492 11.090 32.106 1.00 66.12 97 GLY A CA 1
ATOM 739 C C . GLY A 1 97 ? -41.272 11.927 32.505 1.00 66.12 97 GLY A C 1
ATOM 740 O O . GLY A 1 97 ? -41.357 13.154 32.532 1.00 66.12 97 GLY A O 1
ATOM 741 N N . VAL A 1 98 ? -40.141 11.290 32.824 1.00 73.62 98 VAL A N 1
ATOM 742 C CA . VAL A 1 98 ? -38.893 11.977 33.190 1.00 73.62 98 VAL A CA 1
ATOM 743 C C . VAL A 1 98 ? -38.034 12.187 31.933 1.00 73.62 98 VAL A C 1
ATOM 745 O O . VAL A 1 98 ? -37.801 11.198 31.226 1.00 73.62 98 VAL A O 1
ATOM 748 N N . PRO A 1 99 ? -37.570 13.423 31.647 1.00 63.69 99 PRO A N 1
ATOM 749 C CA . PRO A 1 99 ? -36.657 13.706 30.537 1.00 63.69 99 PRO A CA 1
ATOM 750 C C . PRO A 1 99 ? -35.212 13.293 30.878 1.00 63.69 99 PRO A C 1
ATOM 752 O O . PRO A 1 99 ? -34.746 13.571 31.988 1.00 63.69 99 PRO A O 1
ATOM 755 N N . ILE A 1 100 ? -34.522 12.641 29.931 1.00 66.12 100 ILE A N 1
ATOM 756 C CA . ILE A 1 100 ? -33.095 12.262 29.985 1.00 66.12 100 ILE A CA 1
ATOM 757 C C . ILE A 1 100 ? -32.380 12.549 28.666 1.00 66.12 100 ILE A C 1
ATOM 759 O O . ILE A 1 100 ? -33.046 12.465 27.607 1.00 66.12 100 ILE A O 1
#

pLDDT: mean 82.39, std 8.06, range [59.66, 94.5]

Secondary structure (DSSP, 8-state):
-HHHHHHHHHHHHHHHHHHHHHHHHHHEEEEEEEEEEEEEES---STTEEE-TTS-EEEEEEEEEEE--TTTEEEEEEE-S----------PBPTTS-B-

Sequence (100 aa)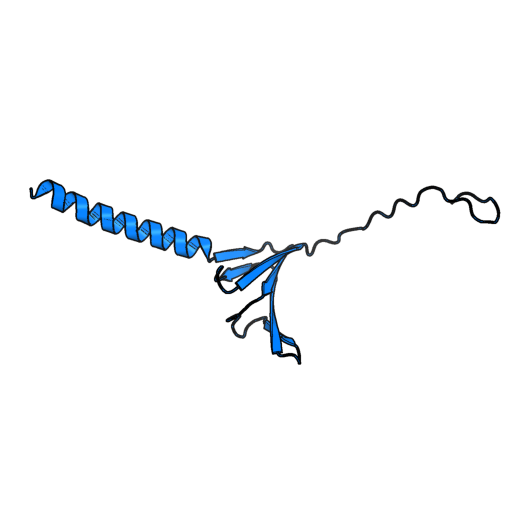:
MVLTELLTIPIIVVGVIVVLGLAFWARYKTVSPDEAMIVTGSFLGSKNVLTDDSGRKIKIVRGGGSFILPVFQQAEFVSLLSHKLDVSTPEVYTEQGVPI

Foldseek 3Di:
DVVVVVVVVVVVVVVVVVVVVVVQVVFKDFAAQQKKKKKFFPDPDDPQWDADPVRGIIHIDHGTMDGHDVVGMDIDIDGNDDDDPPPPDDFDQDPVRDTD

Radius of gyration: 25.55 Å; chains: 1; bounding box: 64×36×76 Å

Organism: NCBI:txid162209